Protein AF-A0A7V9T2K9-F1 (afdb_monomer_lite)

Sequence (84 aa):
MMCTGAAMETAVDLIVFGLHAPADSGTGRVQPPQSPDNGMPRIVGGVLADESRALLEEWLAVNRNPDQRPYVEHLLAQTEQIQT

Secondary structure (DSSP, 8-state):
-HHHHHHHHTT--EEE-SS--TTT-HHHHPPPPSSTT--PPEEE--TTHHHHHHHHHHHHHH---TTHHHHHHHHHHHHHTT--

Radius of gyration: 14.8 Å; chains: 1; bounding box: 35×21×41 Å

Structure (mmCIF, N/CA/C/O backbone):
data_AF-A0A7V9T2K9-F1
#
_entry.id   AF-A0A7V9T2K9-F1
#
loop_
_atom_site.group_PDB
_atom_site.id
_atom_site.type_symbol
_atom_site.label_atom_id
_atom_site.label_alt_id
_atom_site.label_comp_id
_atom_site.label_asym_id
_atom_site.label_entity_id
_atom_site.label_seq_id
_atom_site.pdbx_PDB_ins_code
_atom_site.Cartn_x
_atom_site.Cartn_y
_atom_site.Cartn_z
_atom_site.occupancy
_atom_site.B_iso_or_equiv
_atom_site.auth_seq_id
_atom_site.auth_comp_id
_atom_site.auth_asym_id
_atom_site.auth_atom_id
_atom_site.pdbx_PDB_model_num
ATOM 1 N N . MET A 1 1 ? 2.709 8.942 -4.155 1.00 61.53 1 MET A N 1
ATOM 2 C CA . MET A 1 1 ? 3.559 9.479 -5.250 1.00 61.53 1 MET A CA 1
ATOM 3 C C . MET A 1 1 ? 5.052 9.191 -5.049 1.00 61.53 1 MET A C 1
ATOM 5 O O . MET A 1 1 ? 5.661 8.691 -5.983 1.00 61.53 1 MET A O 1
ATOM 9 N N . MET A 1 2 ? 5.628 9.409 -3.855 1.00 79.25 2 MET A N 1
ATOM 10 C CA . MET A 1 2 ? 7.054 9.133 -3.568 1.00 79.25 2 MET A CA 1
ATOM 11 C C . MET A 1 2 ? 7.490 7.691 -3.895 1.00 79.25 2 MET A C 1
ATOM 13 O O . MET A 1 2 ? 8.485 7.493 -4.583 1.00 79.25 2 MET A O 1
ATOM 17 N N . CYS A 1 3 ? 6.725 6.684 -3.461 1.00 84.06 3 CYS A N 1
ATOM 18 C CA . CYS A 1 3 ? 7.120 5.279 -3.622 1.00 84.06 3 CYS A CA 1
ATOM 19 C C . CYS A 1 3 ? 7.114 4.806 -5.086 1.00 84.06 3 CYS A C 1
ATOM 21 O O . CYS A 1 3 ? 7.983 4.039 -5.482 1.00 84.06 3 CYS A O 1
ATOM 23 N N . THR A 1 4 ? 6.168 5.278 -5.905 1.00 84.19 4 THR A N 1
ATOM 24 C CA . THR A 1 4 ? 6.096 4.914 -7.332 1.00 84.19 4 THR A CA 1
ATOM 25 C C . THR A 1 4 ? 7.266 5.508 -8.118 1.00 84.19 4 THR A C 1
ATOM 27 O O . THR A 1 4 ? 7.858 4.806 -8.928 1.00 84.19 4 THR A O 1
ATOM 30 N N . GLY A 1 5 ? 7.653 6.757 -7.833 1.00 83.38 5 GLY A N 1
ATOM 31 C CA . GLY A 1 5 ? 8.851 7.362 -8.428 1.00 83.38 5 GLY A CA 1
ATOM 32 C C . GLY A 1 5 ? 10.136 6.636 -8.021 1.00 83.38 5 GLY A C 1
ATOM 33 O O . GLY A 1 5 ? 10.964 6.328 -8.868 1.00 83.38 5 GLY A O 1
ATOM 34 N N . ALA A 1 6 ? 10.270 6.265 -6.744 1.00 85.94 6 ALA A N 1
ATOM 35 C CA . ALA A 1 6 ? 11.411 5.473 -6.278 1.00 85.94 6 ALA A CA 1
ATOM 36 C C . ALA A 1 6 ? 11.500 4.097 -6.967 1.00 85.94 6 ALA A C 1
ATOM 38 O O . ALA A 1 6 ? 12.595 3.627 -7.272 1.00 85.94 6 ALA A O 1
ATOM 39 N N . ALA A 1 7 ? 10.359 3.466 -7.257 1.00 86.81 7 ALA A N 1
ATOM 40 C CA . ALA A 1 7 ? 10.315 2.207 -7.998 1.00 86.81 7 ALA A CA 1
ATOM 41 C C . ALA A 1 7 ? 10.798 2.374 -9.453 1.00 86.81 7 ALA A C 1
ATOM 43 O O . ALA A 1 7 ? 11.511 1.513 -9.959 1.00 86.81 7 ALA A O 1
ATOM 44 N N . MET A 1 8 ? 10.476 3.501 -10.097 1.00 85.62 8 MET A N 1
ATOM 45 C CA . MET A 1 8 ? 10.978 3.828 -11.439 1.00 85.62 8 MET A CA 1
ATOM 46 C C . MET A 1 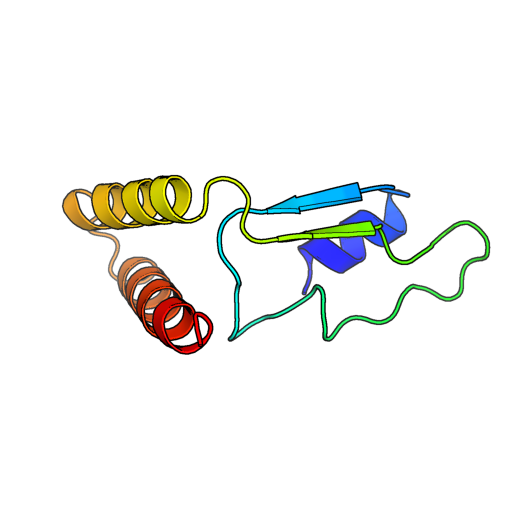8 ? 12.497 4.038 -11.443 1.00 85.62 8 MET A C 1
ATOM 48 O O . MET A 1 8 ? 13.184 3.482 -12.293 1.00 85.62 8 MET A O 1
ATOM 52 N N . GLU A 1 9 ? 13.029 4.794 -10.478 1.00 84.94 9 GLU A N 1
ATOM 53 C CA . GLU A 1 9 ? 14.474 5.073 -10.365 1.00 84.94 9 GLU A CA 1
ATOM 54 C C . GLU A 1 9 ? 15.313 3.831 -10.037 1.00 84.94 9 GLU A C 1
ATOM 56 O O . GLU A 1 9 ? 16.510 3.790 -10.303 1.00 84.94 9 GLU A O 1
ATOM 61 N N . THR A 1 10 ? 14.694 2.812 -9.442 1.00 87.12 10 THR A N 1
ATOM 62 C CA . THR A 1 10 ? 15.356 1.548 -9.085 1.00 87.12 10 THR A CA 1
ATOM 63 C C 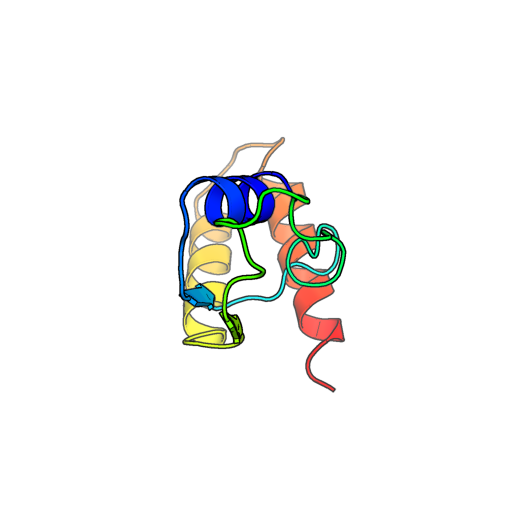. THR A 1 10 ? 15.075 0.419 -10.078 1.00 87.12 10 THR A C 1
ATOM 65 O O . THR A 1 10 ? 15.404 -0.731 -9.793 1.00 87.12 10 THR A O 1
ATOM 68 N N . ALA A 1 11 ? 14.494 0.740 -11.242 1.00 88.12 11 ALA A N 1
ATOM 69 C CA . ALA A 1 11 ? 14.160 -0.208 -12.307 1.00 88.12 11 ALA A CA 1
ATOM 70 C C . ALA A 1 11 ? 13.302 -1.401 -11.834 1.00 88.12 11 ALA A C 1
ATOM 72 O O . ALA A 1 11 ? 13.489 -2.544 -12.257 1.00 88.12 11 ALA A O 1
ATOM 73 N N . VAL A 1 12 ? 12.333 -1.140 -10.951 1.00 89.44 12 VAL A N 1
ATOM 74 C CA . VAL A 1 12 ? 11.324 -2.137 -10.575 1.00 89.44 12 VAL A CA 1
ATOM 75 C C . VAL A 1 12 ? 10.451 -2.452 -11.788 1.00 89.44 12 VAL A C 1
ATOM 77 O O . VAL A 1 12 ? 9.793 -1.574 -12.337 1.00 89.44 12 VAL A O 1
ATOM 80 N N . ASP A 1 13 ? 10.399 -3.724 -12.174 1.00 91.44 13 ASP A N 1
ATOM 81 C CA . ASP A 1 13 ? 9.620 -4.177 -13.333 1.00 91.44 13 ASP A CA 1
ATOM 82 C C . ASP A 1 13 ? 8.108 -4.300 -13.047 1.00 91.44 13 ASP A C 1
ATOM 84 O O . ASP A 1 13 ? 7.281 -4.043 -13.924 1.00 91.44 13 ASP A O 1
ATOM 88 N N . LEU A 1 14 ? 7.721 -4.673 -11.821 1.00 92.31 14 LEU A N 1
ATOM 89 C CA . LEU A 1 14 ? 6.327 -4.938 -11.456 1.00 92.31 14 LEU A CA 1
ATOM 90 C C . LEU A 1 14 ? 6.010 -4.464 -10.033 1.00 92.31 14 LEU A C 1
ATOM 92 O O . LEU A 1 14 ? 6.677 -4.844 -9.073 1.00 92.31 14 LEU A O 1
ATOM 96 N N . ILE A 1 15 ? 4.930 -3.694 -9.900 1.00 91.31 15 ILE A N 1
ATOM 97 C CA . ILE A 1 15 ? 4.310 -3.329 -8.624 1.00 91.31 15 ILE A CA 1
ATOM 98 C C . ILE A 1 15 ? 2.990 -4.093 -8.492 1.00 91.31 15 ILE A C 1
ATOM 100 O O . ILE A 1 15 ? 2.102 -3.963 -9.337 1.00 91.31 15 ILE A O 1
ATOM 104 N N . VAL A 1 16 ? 2.849 -4.849 -7.402 1.00 93.06 16 VAL A N 1
ATOM 105 C CA . VAL A 1 16 ? 1.608 -5.536 -7.024 1.00 93.06 16 VAL A CA 1
ATOM 106 C C . VAL A 1 16 ? 1.102 -4.954 -5.709 1.00 93.06 16 VAL A C 1
ATOM 108 O O . VAL A 1 16 ? 1.875 -4.845 -4.758 1.00 93.06 16 VAL A O 1
ATOM 111 N N . PHE A 1 17 ? -0.171 -4.566 -5.644 1.00 91.44 17 PHE A N 1
ATOM 112 C CA . PHE A 1 17 ? -0.765 -3.993 -4.432 1.00 91.44 17 PHE A CA 1
ATOM 113 C C . PHE A 1 17 ? -2.203 -4.472 -4.195 1.00 91.44 17 PHE A C 1
ATOM 115 O O . PHE A 1 17 ? -2.906 -4.845 -5.136 1.00 91.44 17 PHE A O 1
ATOM 122 N N . GLY A 1 18 ? -2.638 -4.424 -2.931 1.00 91.62 18 GLY A N 1
ATOM 123 C CA . GLY A 1 18 ? -3.987 -4.819 -2.520 1.00 91.62 18 GLY A CA 1
ATOM 124 C C . GLY A 1 18 ? -5.016 -3.707 -2.652 1.00 91.62 18 GLY A C 1
ATOM 125 O O . GLY A 1 18 ? -5.903 -3.786 -3.495 1.00 91.62 18 GLY A O 1
ATOM 126 N N . LEU A 1 19 ? -4.889 -2.639 -1.862 1.00 89.12 19 LEU A N 1
ATOM 127 C CA . LEU A 1 19 ? -5.852 -1.535 -1.865 1.00 89.12 19 LEU A CA 1
ATOM 128 C C . LEU A 1 19 ? -5.427 -0.378 -2.765 1.00 89.12 19 LEU A C 1
ATOM 130 O O . LEU A 1 19 ? -4.272 0.051 -2.765 1.00 89.12 19 LEU A O 1
ATOM 134 N N . HIS A 1 20 ? -6.393 0.171 -3.499 1.00 83.88 20 HIS A N 1
ATOM 135 C CA . HIS A 1 20 ? -6.202 1.423 -4.221 1.00 83.88 20 HIS A CA 1
ATOM 136 C C . HIS A 1 20 ? -6.000 2.585 -3.238 1.00 83.88 20 HIS A C 1
ATOM 138 O O . HIS A 1 20 ? -6.532 2.584 -2.139 1.00 83.88 20 HIS A O 1
ATOM 144 N N . ALA A 1 21 ? -5.242 3.605 -3.636 1.00 78.88 21 ALA A N 1
ATOM 145 C CA . ALA A 1 21 ? -5.032 4.808 -2.828 1.00 78.88 21 ALA A CA 1
ATOM 146 C C . ALA A 1 21 ? -5.550 6.043 -3.589 1.00 78.88 21 ALA A C 1
ATOM 148 O O . ALA A 1 21 ? -4.742 6.801 -4.124 1.00 78.88 21 ALA A O 1
ATOM 149 N N . PRO A 1 22 ? -6.876 6.245 -3.704 1.00 72.12 22 PRO A N 1
ATOM 150 C CA . PRO A 1 22 ? -7.498 7.309 -4.510 1.00 72.12 22 PRO A CA 1
ATOM 151 C C . PRO A 1 22 ? -6.938 8.714 -4.259 1.00 72.12 22 PRO A C 1
ATOM 153 O O . PRO A 1 22 ? -6.708 9.450 -5.224 1.00 72.12 22 PRO A O 1
ATOM 156 N N . ALA A 1 23 ? -6.664 9.069 -2.999 1.00 66.69 23 ALA A N 1
ATOM 157 C CA . ALA A 1 23 ? -6.101 10.370 -2.633 1.00 66.69 23 ALA A CA 1
ATOM 158 C C . ALA A 1 23 ? -4.750 10.646 -3.316 1.00 66.69 23 ALA A C 1
ATOM 160 O O . ALA A 1 23 ? -4.565 11.712 -3.909 1.00 66.69 23 ALA A O 1
ATOM 161 N N . ASP A 1 24 ? -3.854 9.655 -3.330 1.00 64.06 24 ASP A N 1
ATOM 162 C CA . ASP A 1 24 ? -2.439 9.866 -3.658 1.00 64.06 24 ASP A CA 1
ATOM 163 C C . ASP A 1 24 ? -2.017 9.212 -4.983 1.00 64.06 24 ASP A C 1
ATOM 165 O O . ASP A 1 24 ? -0.980 9.584 -5.532 1.00 64.06 24 ASP A O 1
ATOM 169 N N . SER A 1 25 ? -2.800 8.236 -5.468 1.00 63.38 25 SER A N 1
ATOM 170 C CA . SER A 1 25 ? -2.781 7.510 -6.756 1.00 63.38 25 SER A CA 1
ATOM 171 C C . SER A 1 25 ? -1.492 7.630 -7.577 1.00 63.38 25 SER A C 1
ATOM 173 O O . SER A 1 25 ? -1.516 8.020 -8.745 1.00 63.38 25 SER A O 1
ATOM 175 N N . GLY A 1 26 ? -0.347 7.276 -6.981 1.00 60.22 26 GLY A N 1
ATOM 176 C CA . GLY A 1 26 ? 0.961 7.424 -7.631 1.00 60.22 26 GLY A CA 1
ATOM 177 C C . GLY A 1 26 ? 1.060 6.640 -8.942 1.00 60.22 26 GLY A C 1
ATOM 178 O O . GLY A 1 26 ? 1.701 7.086 -9.883 1.00 60.22 26 GLY A O 1
ATOM 179 N N . THR A 1 27 ? 0.337 5.527 -9.026 1.00 58.78 27 THR A N 1
ATOM 180 C CA . THR A 1 27 ? 0.270 4.626 -10.181 1.00 58.78 27 THR A CA 1
ATOM 181 C C . THR A 1 27 ? -0.496 5.191 -11.382 1.00 58.78 27 THR A C 1
ATOM 183 O O . THR A 1 27 ? -0.304 4.704 -12.490 1.00 58.78 27 THR A O 1
ATOM 186 N N . GLY A 1 28 ? -1.332 6.220 -11.191 1.00 61.16 28 GLY A N 1
ATOM 187 C CA . GLY A 1 28 ? -2.087 6.884 -12.265 1.00 61.16 28 GLY A CA 1
ATOM 188 C C . GLY A 1 28 ? -1.738 8.360 -12.479 1.00 61.16 28 GLY A C 1
ATOM 189 O O . GLY A 1 28 ? -2.253 8.977 -13.407 1.00 61.16 28 GLY A O 1
ATOM 190 N N . ARG A 1 29 ? -0.896 8.950 -11.617 1.00 66.00 29 ARG A N 1
ATOM 191 C CA . ARG A 1 29 ? -0.581 10.393 -11.621 1.00 66.00 29 ARG A CA 1
ATOM 192 C C . ARG A 1 29 ? 0.900 10.725 -11.826 1.00 66.00 29 ARG A C 1
ATOM 194 O O . ARG A 1 29 ? 1.219 11.893 -12.023 1.00 66.00 29 ARG A O 1
ATOM 201 N N . VAL A 1 30 ? 1.798 9.739 -11.772 1.00 71.38 30 VAL A N 1
ATOM 202 C CA . VAL A 1 30 ? 3.249 9.948 -11.917 1.00 71.38 30 VAL A CA 1
ATOM 203 C C . VAL A 1 30 ? 3.695 9.539 -13.318 1.00 71.38 30 VAL A C 1
ATOM 205 O O . VAL A 1 30 ? 3.395 8.436 -13.768 1.00 71.38 30 VAL A O 1
ATOM 208 N N . GLN A 1 31 ? 4.412 10.429 -14.007 1.00 70.62 31 GLN A N 1
ATOM 209 C CA . GLN A 1 31 ? 5.071 10.112 -15.274 1.00 70.62 31 GLN A CA 1
ATOM 210 C C . GLN A 1 31 ? 6.454 9.498 -15.018 1.00 70.62 31 GLN A C 1
ATOM 212 O O . GLN A 1 31 ? 7.111 9.893 -14.051 1.00 70.62 31 GLN A O 1
ATOM 217 N N . PRO A 1 32 ? 6.908 8.558 -15.865 1.00 71.38 32 PRO A N 1
ATOM 218 C CA . PRO A 1 32 ? 8.244 7.995 -15.742 1.00 71.38 32 PRO A CA 1
ATOM 219 C C . PRO A 1 32 ? 9.335 9.067 -15.955 1.00 71.38 32 PRO A C 1
ATOM 221 O O . PRO A 1 32 ? 9.115 10.024 -16.707 1.00 71.38 32 PRO A O 1
ATOM 224 N N . PRO A 1 33 ? 10.515 8.913 -15.323 1.00 70.19 33 PRO A N 1
ATOM 225 C CA . PRO A 1 33 ? 11.697 9.725 -15.614 1.00 70.19 33 PRO A CA 1
ATOM 226 C C . PRO A 1 33 ? 12.101 9.617 -17.094 1.00 70.19 33 PRO A C 1
ATOM 228 O O . PRO A 1 33 ? 11.811 8.620 -17.746 1.00 70.19 33 PRO A O 1
ATOM 231 N N . GLN A 1 34 ? 12.789 10.629 -17.635 1.00 71.06 34 GLN A N 1
ATOM 232 C CA . GLN A 1 34 ? 13.211 10.637 -19.049 1.00 71.06 34 GLN A CA 1
ATOM 233 C C . GLN A 1 34 ? 14.513 9.868 -19.330 1.00 71.06 34 GLN A C 1
ATOM 235 O O . GLN A 1 34 ? 14.985 9.850 -20.467 1.00 71.06 34 GLN A O 1
ATOM 240 N N . SER A 1 35 ? 15.131 9.266 -18.315 1.00 70.56 35 SER A N 1
ATOM 241 C CA . SER A 1 35 ? 16.324 8.435 -18.486 1.00 70.56 35 SER A CA 1
ATOM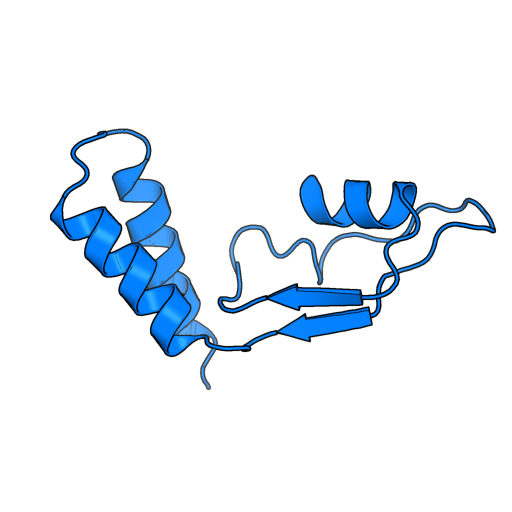 242 C C . SER A 1 35 ? 15.993 7.155 -19.269 1.00 70.56 35 SER A C 1
ATOM 244 O O . SER A 1 35 ? 14.955 6.544 -19.029 1.00 70.56 35 SER A O 1
ATOM 246 N N . PRO A 1 36 ? 16.871 6.719 -20.191 1.00 63.91 36 PRO A N 1
ATOM 247 C CA . PRO A 1 36 ? 16.587 5.617 -21.116 1.00 63.91 36 PRO A CA 1
ATOM 248 C C . PRO A 1 36 ? 16.404 4.250 -20.440 1.00 63.91 36 PRO A C 1
ATOM 250 O O . PRO A 1 36 ? 15.731 3.393 -21.004 1.00 63.91 36 PRO A O 1
ATOM 253 N N . ASP A 1 37 ? 16.961 4.066 -19.240 1.00 65.56 37 ASP A N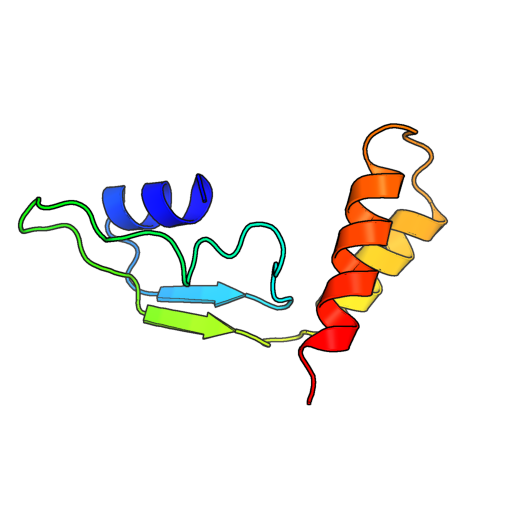 1
ATOM 254 C CA . ASP A 1 37 ? 16.870 2.815 -18.476 1.00 65.56 37 ASP A CA 1
ATOM 255 C C . ASP A 1 37 ? 15.702 2.805 -17.468 1.00 65.56 37 ASP A C 1
ATOM 257 O O . ASP A 1 37 ? 15.443 1.781 -16.834 1.00 65.56 37 ASP A O 1
ATOM 261 N N . ASN A 1 38 ? 14.970 3.920 -17.329 1.00 67.44 38 ASN A N 1
ATOM 262 C CA . ASN A 1 38 ? 13.872 4.056 -16.372 1.00 67.44 38 ASN A CA 1
ATOM 263 C C . ASN A 1 38 ? 12.528 4.007 -17.112 1.00 67.44 38 ASN A C 1
ATOM 265 O O . ASN A 1 38 ? 12.285 4.740 -18.068 1.00 67.44 38 ASN A O 1
ATOM 269 N N . GLY A 1 39 ? 11.625 3.139 -16.655 1.00 73.75 39 GLY A N 1
ATOM 270 C CA . GLY A 1 39 ? 10.315 2.925 -17.269 1.00 73.75 39 GLY A CA 1
ATOM 271 C C . GLY A 1 39 ? 9.191 2.923 -16.244 1.00 73.75 39 GLY A C 1
ATOM 272 O O . GLY A 1 39 ? 9.423 2.809 -15.041 1.00 73.75 39 GLY A O 1
ATOM 273 N N . MET A 1 40 ? 7.951 3.047 -16.722 1.00 82.69 40 MET A N 1
ATOM 274 C CA . MET A 1 40 ? 6.781 2.811 -15.878 1.00 82.69 40 MET A CA 1
ATOM 275 C C . MET A 1 40 ? 6.734 1.313 -15.538 1.00 82.69 40 MET A C 1
ATOM 277 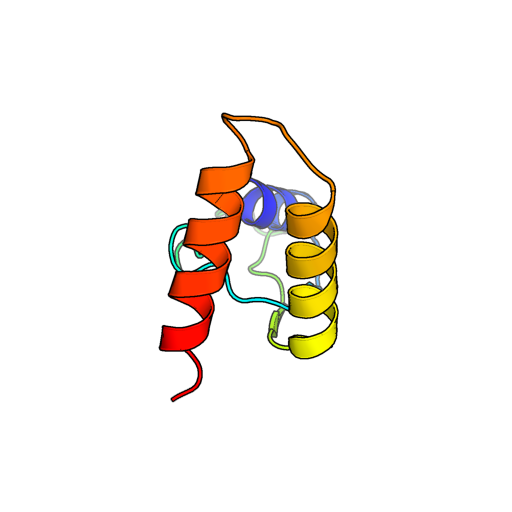O O . MET A 1 40 ? 6.655 0.506 -16.471 1.00 82.69 40 MET A O 1
ATOM 281 N N . PRO A 1 41 ? 6.762 0.924 -14.249 1.00 86.88 41 PRO A N 1
ATOM 282 C CA . PRO A 1 41 ? 6.588 -0.468 -13.868 1.00 86.88 41 PRO A CA 1
ATOM 283 C C . PRO A 1 41 ? 5.250 -0.986 -14.386 1.00 86.88 41 PRO A C 1
ATOM 285 O O . PRO A 1 41 ? 4.278 -0.234 -14.499 1.00 86.88 41 PRO A O 1
ATOM 288 N N . ARG A 1 42 ? 5.151 -2.288 -14.639 1.00 89.62 42 ARG A N 1
ATOM 289 C CA . ARG A 1 42 ? 3.842 -2.931 -14.773 1.00 89.62 42 ARG A CA 1
ATOM 290 C C . ARG A 1 42 ? 3.125 -2.834 -13.428 1.00 89.62 42 ARG A C 1
ATOM 292 O O . ARG A 1 42 ? 3.761 -2.904 -12.378 1.00 89.62 42 ARG A O 1
ATOM 299 N N . ILE A 1 43 ? 1.809 -2.648 -13.445 1.00 89.19 43 ILE A N 1
ATOM 300 C CA . ILE A 1 43 ? 1.036 -2.389 -12.226 1.00 89.19 43 ILE A CA 1
ATOM 301 C C . ILE A 1 43 ? -0.157 -3.334 -12.178 1.00 89.19 43 ILE A C 1
ATOM 303 O O . ILE A 1 43 ? -0.977 -3.347 -13.094 1.00 89.19 43 ILE A O 1
ATOM 307 N N . VAL A 1 44 ? -0.255 -4.104 -11.095 1.00 90.94 44 VAL A N 1
ATOM 308 C CA . VAL A 1 44 ? -1.382 -4.999 -10.811 1.00 90.94 44 VAL A CA 1
ATOM 309 C C . VAL A 1 44 ? -1.970 -4.616 -9.455 1.00 90.94 44 VAL A C 1
ATOM 311 O O . VAL A 1 44 ? -1.291 -4.692 -8.432 1.00 90.94 44 VAL A O 1
ATOM 314 N N . GLY A 1 45 ? -3.222 -4.161 -9.459 1.00 90.31 45 GLY A N 1
ATOM 315 C CA . GLY A 1 45 ? -3.961 -3.776 -8.255 1.00 90.31 45 GLY A CA 1
ATOM 316 C C . GLY A 1 45 ? -4.996 -4.819 -7.842 1.00 90.31 45 GLY A C 1
ATOM 317 O O . GLY A 1 45 ? -5.323 -5.714 -8.621 1.00 90.31 45 GLY A O 1
ATOM 318 N N . GLY A 1 46 ? -5.529 -4.681 -6.628 1.00 89.94 46 GLY A N 1
ATOM 319 C CA . GLY A 1 46 ? -6.623 -5.516 -6.126 1.00 89.94 46 GLY A CA 1
ATOM 320 C C . GLY A 1 46 ? -6.198 -6.891 -5.606 1.00 89.94 46 GLY A C 1
ATOM 321 O O . GLY A 1 46 ? -7.055 -7.718 -5.305 1.00 89.94 46 GLY A O 1
ATOM 322 N N . VAL A 1 47 ? -4.895 -7.169 -5.501 1.00 94.00 47 VAL A N 1
ATOM 323 C CA . VAL A 1 47 ? -4.411 -8.480 -5.044 1.00 94.00 47 VAL A CA 1
ATOM 324 C C . VAL A 1 47 ? -4.562 -8.583 -3.532 1.00 94.00 47 VAL A C 1
ATOM 326 O O . VAL A 1 47 ? -3.879 -7.872 -2.800 1.00 94.00 47 VAL A O 1
ATOM 329 N N . LEU A 1 48 ? -5.431 -9.489 -3.076 1.00 95.44 48 LEU A N 1
ATOM 330 C CA . LEU A 1 48 ? -5.802 -9.625 -1.662 1.00 95.44 48 LEU A CA 1
ATOM 331 C C . LEU A 1 48 ? -6.353 -8.310 -1.083 1.00 95.44 48 LEU A C 1
ATOM 333 O O .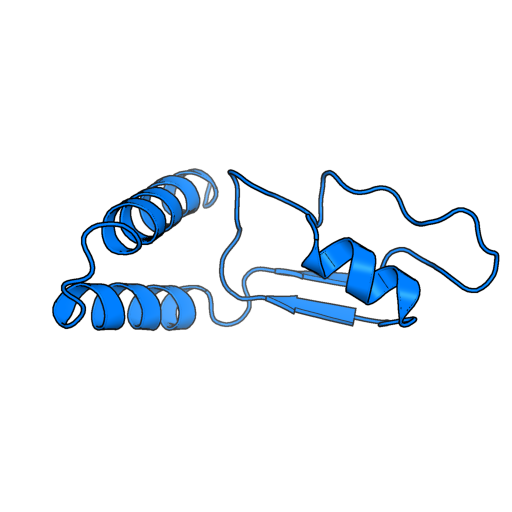 LEU A 1 48 ? -5.923 -7.838 -0.026 1.00 95.44 48 LEU A O 1
ATOM 337 N N . ALA A 1 49 ? -7.240 -7.650 -1.835 1.00 92.56 49 ALA A N 1
ATOM 338 C CA . ALA A 1 49 ? -7.829 -6.376 -1.429 1.00 92.56 49 ALA A CA 1
ATOM 339 C C . ALA A 1 49 ? -8.609 -6.499 -0.110 1.00 92.56 49 ALA A C 1
ATOM 341 O O . ALA A 1 49 ? -8.445 -5.652 0.769 1.00 92.56 49 ALA A O 1
ATOM 342 N N . ASP A 1 50 ? -9.392 -7.567 0.046 1.00 92.94 50 ASP A N 1
ATOM 343 C CA . ASP A 1 50 ? -10.224 -7.797 1.229 1.00 92.94 50 ASP A CA 1
ATOM 344 C C . ASP A 1 50 ? -9.362 -8.062 2.470 1.00 92.94 50 ASP A C 1
ATOM 346 O O . ASP A 1 50 ? -9.582 -7.467 3.524 1.00 92.94 50 ASP A O 1
ATOM 350 N N . GLU A 1 51 ? -8.308 -8.868 2.339 1.00 96.00 51 GLU A N 1
ATOM 351 C CA . GLU A 1 51 ? -7.362 -9.136 3.423 1.00 96.00 51 GLU A CA 1
ATOM 352 C C . GLU A 1 51 ? -6.546 -7.889 3.778 1.00 96.00 51 GLU A C 1
ATOM 354 O O . GLU A 1 51 ? -6.316 -7.598 4.951 1.00 96.00 51 GLU A O 1
ATOM 359 N N . SER A 1 52 ? -6.140 -7.109 2.773 1.00 94.88 52 SER A N 1
ATOM 360 C CA . SER A 1 52 ? -5.441 -5.839 2.990 1.00 94.88 52 SER A CA 1
ATOM 361 C C . SER A 1 52 ? -6.316 -4.831 3.742 1.00 94.88 52 SER A C 1
ATOM 363 O O . SER A 1 52 ? -5.813 -4.088 4.587 1.00 94.88 52 SER A O 1
ATOM 365 N N . ARG A 1 53 ? -7.626 -4.812 3.464 1.00 94.12 53 ARG A N 1
ATOM 366 C CA . ARG A 1 53 ? -8.609 -4.024 4.218 1.00 94.12 53 ARG A CA 1
ATOM 367 C C . ARG A 1 53 ? -8.755 -4.537 5.643 1.00 94.12 53 ARG A C 1
ATOM 369 O O . ARG A 1 53 ? -8.634 -3.730 6.563 1.00 94.12 53 ARG A O 1
ATOM 376 N N . ALA A 1 54 ? -8.938 -5.843 5.823 1.00 95.94 54 ALA A N 1
ATOM 377 C CA . ALA A 1 54 ? -9.066 -6.449 7.145 1.00 95.94 54 ALA A CA 1
ATOM 378 C C . ALA A 1 54 ? -7.868 -6.095 8.044 1.00 95.94 54 ALA A C 1
ATOM 380 O O . ALA A 1 54 ? -8.057 -5.707 9.193 1.00 95.94 54 ALA A O 1
ATOM 381 N N . LEU A 1 55 ? -6.644 -6.092 7.502 1.00 96.06 55 LEU A N 1
ATOM 382 C CA . LEU A 1 55 ? -5.446 -5.676 8.241 1.00 96.06 55 LEU A CA 1
ATOM 383 C C . LEU A 1 55 ? -5.493 -4.211 8.711 1.00 96.06 55 LEU A C 1
ATOM 385 O O . LEU A 1 55 ? -5.059 -3.904 9.824 1.00 96.06 55 LEU A O 1
ATOM 389 N N . LEU A 1 56 ? -6.005 -3.289 7.890 1.00 94.69 56 LEU A N 1
ATOM 390 C CA . LEU A 1 56 ? -6.157 -1.883 8.284 1.00 94.69 56 LEU A CA 1
ATOM 391 C C . LEU A 1 56 ? -7.273 -1.697 9.322 1.00 94.69 56 LEU A C 1
ATOM 393 O O . LEU A 1 56 ? -7.125 -0.886 10.238 1.00 94.69 56 LEU A O 1
ATOM 397 N N . GLU A 1 57 ? -8.360 -2.460 9.214 1.00 95.75 57 GLU A N 1
ATOM 398 C CA . GLU A 1 57 ? -9.456 -2.471 10.190 1.00 95.75 57 GLU A CA 1
ATOM 399 C C . GLU A 1 57 ? -8.997 -3.033 11.547 1.00 95.75 57 GLU A C 1
ATOM 401 O O . GLU A 1 57 ? -9.251 -2.425 12.591 1.00 95.75 57 GLU A O 1
ATOM 406 N N . GLU A 1 58 ? -8.232 -4.126 11.546 1.00 96.88 58 GLU A N 1
ATOM 407 C CA . GLU A 1 58 ? -7.587 -4.681 12.741 1.00 96.88 58 GLU A CA 1
ATOM 408 C C . GLU A 1 58 ? -6.629 -3.671 13.381 1.00 96.88 58 GLU A C 1
ATOM 410 O O . GLU A 1 58 ? -6.653 -3.454 14.598 1.00 96.88 58 GLU A O 1
ATOM 415 N N . TRP A 1 59 ? -5.822 -2.987 12.565 1.00 96.38 59 TRP A N 1
ATOM 416 C CA . TRP A 1 59 ? -4.935 -1.934 13.047 1.00 96.38 59 TRP A CA 1
ATOM 417 C C . TRP A 1 59 ? -5.720 -0.775 13.682 1.00 96.38 59 TRP A C 1
ATOM 419 O O . TRP A 1 59 ? -5.344 -0.290 14.755 1.00 96.38 59 TRP A O 1
ATOM 429 N N . LEU A 1 60 ? -6.851 -0.366 13.093 1.00 96.44 60 LEU A N 1
ATOM 430 C CA . LEU A 1 60 ? -7.748 0.637 13.676 1.00 96.44 60 LEU A CA 1
ATOM 431 C C . LEU A 1 60 ? -8.411 0.157 14.973 1.00 96.44 60 LEU A C 1
ATOM 433 O O . LEU A 1 60 ? -8.697 0.984 15.840 1.00 96.44 60 LEU A O 1
ATOM 437 N N . ALA A 1 61 ? -8.630 -1.140 15.176 1.00 96.38 61 ALA A N 1
ATOM 438 C CA . ALA A 1 61 ? -9.191 -1.632 16.435 1.00 96.38 61 ALA A CA 1
ATOM 439 C C . ALA A 1 61 ? -8.238 -1.388 17.624 1.00 96.38 61 ALA A C 1
ATOM 441 O O . ALA A 1 61 ? -8.674 -1.028 18.728 1.00 96.38 61 ALA A O 1
ATOM 442 N N . VAL A 1 62 ? -6.924 -1.500 17.400 1.00 96.50 62 VAL A N 1
ATOM 443 C CA . VAL A 1 62 ? -5.910 -1.470 18.471 1.00 96.50 62 VAL A CA 1
ATOM 444 C C . VAL A 1 62 ? -5.129 -0.160 18.562 1.00 96.50 62 VAL A C 1
ATOM 446 O O . VAL A 1 62 ? -4.760 0.255 19.661 1.00 96.50 62 VAL A O 1
ATOM 449 N N . ASN A 1 63 ? -4.901 0.537 17.449 1.00 94.69 63 ASN A N 1
ATOM 450 C CA . ASN A 1 63 ? -4.069 1.732 17.448 1.00 94.69 63 ASN A CA 1
ATOM 451 C C . ASN A 1 63 ? -4.791 2.924 18.100 1.00 94.69 63 ASN A C 1
ATOM 453 O O . ASN A 1 63 ? -6.006 3.069 17.985 1.00 94.69 63 ASN A O 1
ATOM 457 N N . ARG A 1 64 ? -4.067 3.803 18.797 1.00 93.50 64 ARG A N 1
ATOM 458 C CA . ARG A 1 64 ? -4.636 4.995 19.468 1.00 93.50 64 ARG A CA 1
ATOM 459 C C . ARG A 1 64 ? -3.962 6.301 19.044 1.00 93.50 64 ARG A C 1
ATOM 461 O O . ARG A 1 64 ? -4.217 7.336 19.645 1.00 93.50 64 ARG A O 1
ATOM 468 N N . ASN A 1 65 ? -3.117 6.256 18.014 1.00 95.12 65 ASN A N 1
ATOM 469 C CA . ASN A 1 65 ? -2.412 7.434 17.525 1.00 95.12 65 ASN A CA 1
ATOM 470 C C . ASN A 1 65 ? -3.412 8.445 16.912 1.00 95.12 65 ASN A C 1
ATOM 472 O O . ASN A 1 65 ? -4.085 8.094 15.938 1.00 95.12 65 ASN A O 1
ATOM 476 N N . PRO A 1 66 ? -3.512 9.676 17.448 1.00 92.62 66 PRO A N 1
ATOM 477 C CA . PRO A 1 66 ? -4.489 10.664 16.992 1.00 92.62 66 PRO A CA 1
ATOM 478 C C . PRO A 1 66 ? -4.202 11.213 15.588 1.00 92.62 66 PRO A C 1
ATOM 480 O O . PRO A 1 66 ? -5.131 11.664 14.928 1.00 92.62 66 PRO A O 1
ATOM 483 N N . ASP A 1 67 ? -2.960 11.125 15.108 1.00 91.69 67 ASP A N 1
ATOM 484 C CA . ASP A 1 67 ? -2.561 11.664 13.804 1.00 91.69 67 ASP A CA 1
ATOM 485 C C . ASP A 1 67 ? -2.744 10.632 12.683 1.00 91.69 67 ASP A C 1
ATOM 487 O O . ASP A 1 67 ? -3.129 10.962 11.563 1.00 91.69 67 ASP A O 1
ATOM 491 N N . GLN A 1 68 ? -2.480 9.356 12.977 1.00 90.12 68 GLN A N 1
ATOM 492 C CA . GLN A 1 68 ? -2.477 8.299 11.959 1.00 90.12 68 GLN A CA 1
ATOM 493 C C . GLN A 1 68 ? -3.849 7.651 11.754 1.00 90.12 68 GLN A C 1
ATOM 495 O O . GLN A 1 68 ? -4.158 7.207 10.649 1.00 90.12 68 GLN A O 1
ATOM 500 N N . ARG A 1 69 ? -4.682 7.575 12.799 1.00 94.12 69 ARG A N 1
ATOM 501 C CA . ARG A 1 69 ? -6.014 6.962 12.684 1.00 94.12 69 ARG A CA 1
ATOM 502 C C . ARG A 1 69 ? -6.917 7.673 11.671 1.00 94.12 69 ARG A C 1
ATOM 504 O O . ARG A 1 69 ? -7.438 6.968 10.809 1.00 94.12 69 ARG A O 1
ATOM 511 N N . PRO A 1 70 ? -7.057 9.018 11.692 1.00 92.56 70 PRO A N 1
ATOM 512 C CA . PRO A 1 70 ? -7.924 9.704 10.736 1.00 92.56 70 PRO A CA 1
ATOM 513 C C . PRO A 1 70 ? -7.481 9.488 9.288 1.00 92.56 70 PRO A C 1
ATOM 515 O O . PRO A 1 70 ? -8.316 9.396 8.393 1.00 92.56 70 PRO A O 1
ATOM 518 N N . TYR A 1 71 ? -6.170 9.363 9.052 1.00 89.06 71 TYR A N 1
ATOM 519 C CA . TYR A 1 71 ? -5.634 9.050 7.730 1.00 89.06 71 TYR A CA 1
ATOM 520 C C . TYR A 1 71 ? -6.095 7.673 7.235 1.00 89.06 71 TYR A C 1
ATOM 522 O O . TYR A 1 71 ? -6.586 7.563 6.115 1.00 89.06 71 TYR A O 1
ATOM 530 N N . VAL A 1 72 ? -5.978 6.630 8.065 1.00 91.06 72 VAL A N 1
ATOM 531 C CA . VAL A 1 72 ? -6.391 5.267 7.685 1.00 91.06 72 VAL A CA 1
ATOM 532 C C . VAL A 1 72 ? -7.911 5.164 7.531 1.00 91.06 72 VAL A C 1
ATOM 534 O O . VAL A 1 72 ? -8.381 4.550 6.576 1.00 91.06 72 VAL A O 1
ATOM 537 N N . GLU A 1 73 ? -8.681 5.810 8.410 1.00 92.88 73 GLU A N 1
ATOM 538 C CA . GLU A 1 73 ? -10.145 5.899 8.295 1.00 92.88 73 GLU A CA 1
ATOM 539 C C . GLU A 1 73 ? -10.555 6.572 6.971 1.00 92.88 73 GLU A C 1
ATOM 541 O O . GLU A 1 73 ? -11.406 6.056 6.243 1.00 92.88 73 GLU A O 1
ATOM 546 N N . HIS A 1 74 ? -9.898 7.679 6.608 1.00 89.44 74 HIS A N 1
ATOM 547 C CA . HIS A 1 74 ? -10.128 8.358 5.334 1.00 89.44 74 HIS A CA 1
ATOM 548 C C . HIS A 1 74 ? -9.748 7.486 4.129 1.00 89.44 74 HIS A C 1
ATOM 550 O O . HIS A 1 74 ? -10.521 7.394 3.175 1.00 89.44 74 HIS A O 1
ATOM 556 N N . LEU A 1 75 ? -8.591 6.819 4.181 1.00 87.56 75 LEU A N 1
ATOM 557 C CA . LEU A 1 75 ? -8.123 5.919 3.126 1.00 87.56 75 LEU A CA 1
ATOM 558 C C . LEU A 1 75 ? -9.139 4.799 2.863 1.00 87.56 75 LEU A C 1
ATOM 560 O O . LEU A 1 75 ? -9.525 4.581 1.714 1.00 87.56 75 LEU A O 1
ATOM 564 N N . LEU A 1 76 ? -9.612 4.123 3.916 1.00 90.62 76 LEU A N 1
ATOM 565 C CA . LEU A 1 76 ? -10.591 3.041 3.795 1.00 90.62 76 LEU A CA 1
ATOM 566 C C . LEU A 1 76 ? -11.906 3.531 3.182 1.00 90.62 76 LEU A C 1
ATOM 568 O O . LEU A 1 76 ? -12.385 2.912 2.230 1.00 90.62 76 LEU A O 1
ATOM 572 N N . ALA A 1 77 ? -12.434 4.671 3.634 1.00 90.12 77 ALA A N 1
ATOM 573 C CA . ALA A 1 77 ? -13.677 5.234 3.102 1.00 90.12 77 ALA A CA 1
ATOM 574 C C . ALA A 1 77 ? -13.599 5.540 1.594 1.00 90.12 77 ALA A C 1
ATOM 576 O O . ALA A 1 77 ? -14.557 5.327 0.854 1.00 90.12 77 ALA A O 1
ATOM 577 N N . GLN A 1 78 ? -12.449 6.011 1.104 1.00 85.06 78 GLN A N 1
ATOM 578 C CA . GLN A 1 78 ? -12.293 6.317 -0.318 1.00 85.06 78 GLN A CA 1
ATOM 579 C C . GLN A 1 78 ? -12.115 5.067 -1.192 1.00 85.06 78 GLN A C 1
ATOM 581 O O . GLN A 1 78 ? -12.423 5.105 -2.383 1.00 85.06 78 GLN A O 1
ATOM 586 N N . THR A 1 79 ? -11.628 3.955 -0.634 1.00 79.94 79 THR A N 1
ATOM 587 C CA . THR A 1 79 ? -11.492 2.701 -1.400 1.00 79.94 79 THR A CA 1
ATOM 588 C C . THR A 1 79 ? -12.821 2.015 -1.695 1.00 79.94 79 THR A C 1
ATOM 590 O O . THR A 1 79 ? -12.922 1.330 -2.709 1.00 79.94 79 THR A O 1
ATOM 593 N N . GLU A 1 80 ? -13.857 2.258 -0.888 1.00 67.94 80 GLU A N 1
ATOM 594 C CA . GLU A 1 80 ? -15.221 1.743 -1.118 1.00 67.94 80 GLU A CA 1
ATOM 595 C C . GLU A 1 80 ? -15.859 2.357 -2.369 1.00 67.94 80 GLU A C 1
ATOM 597 O O . GLU A 1 80 ? -16.654 1.722 -3.054 1.00 67.94 80 GLU A O 1
ATOM 602 N N . GLN A 1 81 ? -15.464 3.583 -2.716 1.00 58.72 81 GLN A N 1
ATOM 603 C CA . GLN A 1 81 ? -16.030 4.334 -3.837 1.00 58.72 81 GLN A CA 1
ATOM 604 C C . GLN A 1 81 ? -15.501 3.885 -5.209 1.00 58.72 81 GLN A C 1
ATOM 606 O O . GLN A 1 81 ? -16.038 4.307 -6.229 1.00 58.72 81 GLN A O 1
ATOM 611 N N . ILE A 1 82 ? -14.449 3.057 -5.255 1.00 58.97 82 ILE A N 1
ATOM 612 C CA . ILE A 1 82 ? -13.795 2.630 -6.506 1.00 58.97 82 ILE A CA 1
ATOM 613 C C . ILE A 1 82 ? -14.299 1.256 -6.990 1.00 58.97 82 ILE A C 1
ATOM 615 O O . ILE A 1 82 ? -14.094 0.912 -8.148 1.00 58.97 82 ILE A O 1
ATOM 619 N N . GLN A 1 83 ? -14.993 0.471 -6.159 1.00 51.56 83 GLN A N 1
ATOM 620 C CA . GLN A 1 83 ? -15.435 -0.894 -6.500 1.00 51.56 83 GLN A CA 1
ATOM 621 C C . GLN A 1 83 ? -16.715 -0.963 -7.377 1.00 51.56 83 GLN A C 1
ATOM 623 O O . GLN A 1 83 ? -17.473 -1.925 -7.269 1.00 51.56 83 GLN A O 1
ATOM 628 N N . THR A 1 84 ? -16.972 0.032 -8.240 1.00 41.28 84 THR A N 1
ATOM 629 C CA . THR A 1 84 ? -18.121 0.045 -9.185 1.00 41.28 84 THR A CA 1
ATOM 630 C C . THR A 1 84 ? -17.666 -0.261 -10.605 1.00 41.28 84 THR A C 1
ATOM 632 O O . THR A 1 84 ? -18.391 -1.000 -11.306 1.00 41.28 84 THR A O 1
#

pLDDT: mean 83.03, std 12.93, range [41.28, 96.88]

Foldseek 3Di:
DVVQQVCQVVLPQEDEEAFQQVVCRCLPPDDWDPDPSGDRHHYHYNDCNVVVLVVLVVCLVPDDDPPVNVVSVVRSVVRVVPPD